Protein AF-A0A847Y5X3-F1 (afdb_monomer_lite)

Secondary structure (DSSP, 8-state):
-PPP-S---HHHHHHHHTT-----TTPPPP------------------TTTGGG------S----HHHHHTT-------------------SS-HHHHHHHTTS-TT-HHHHHHHHHHHHHHHTTEEEEEETTEEEEEE--

Radius of gyration: 28.84 Å; chains: 1; bounding box: 94×42×62 Å

Sequence (141 aa):
MGNKNYTPIDDLIKKHKQSFVSIPKEAEPIPVKKDFAEVKQGYEQETGEEVVPFLKKMTETIKLPPDLKKIGLQAEEPSLTEISDHPSIKLPLSDDKIVSGMHAPVTSSLRWLATFAFYLLSKAHLGLKIVGGHAVRIIKK

Foldseek 3Di:
DDDDPDDDCVVVVVVVVVVDPPQPPPDDDDPDPPPPPDDDPDDDDDPDPVCVVVDDPDQQWDDDDPVVVVVVDDTPPPPPPVPPPLPPPDQPDDQLLLVVLCVDDPPDPSVVSSVVSQVVCVVSQWDWDQDPNDTDIDRHD

Structure (mmCIF, N/CA/C/O backbone):
data_AF-A0A847Y5X3-F1
#
_entry.id   AF-A0A847Y5X3-F1
#
loop_
_atom_site.group_PDB
_atom_site.id
_atom_site.type_symbol
_atom_site.label_atom_id
_atom_site.label_alt_id
_atom_site.label_comp_id
_atom_site.label_asym_id
_atom_site.label_entity_id
_atom_site.label_seq_id
_atom_site.pdbx_PDB_ins_code
_atom_site.Cartn_x
_atom_site.Cartn_y
_atom_site.Cartn_z
_atom_site.occupancy
_atom_site.B_iso_or_equiv
_atom_site.auth_seq_id
_atom_site.auth_comp_id
_atom_site.auth_asym_id
_atom_site.auth_atom_id
_atom_site.pdbx_PDB_model_num
ATOM 1 N N . MET A 1 1 ? 57.124 25.112 -23.518 1.00 47.62 1 MET A N 1
ATOM 2 C CA . MET A 1 1 ? 55.819 25.332 -22.857 1.00 47.62 1 MET A CA 1
ATOM 3 C C . MET A 1 1 ? 54.787 24.488 -23.591 1.00 47.62 1 MET A C 1
ATOM 5 O O . MET A 1 1 ? 54.469 24.810 -24.726 1.00 47.62 1 MET A O 1
ATOM 9 N N . GLY A 1 2 ? 54.395 23.336 -23.038 1.00 56.22 2 GLY A N 1
ATOM 10 C CA . GLY A 1 2 ? 53.528 22.372 -23.728 1.00 56.22 2 GLY A CA 1
ATOM 11 C C . GLY A 1 2 ? 52.048 22.704 -23.544 1.00 56.22 2 GLY A C 1
ATOM 12 O O . GLY A 1 2 ? 51.559 22.687 -22.415 1.00 56.22 2 GLY A O 1
ATOM 13 N N . ASN A 1 3 ? 51.347 22.991 -24.642 1.00 64.75 3 ASN A N 1
ATOM 14 C CA . ASN A 1 3 ? 49.902 23.208 -24.643 1.00 64.75 3 ASN A CA 1
ATOM 15 C C . ASN A 1 3 ? 49.182 21.871 -24.437 1.00 64.75 3 ASN A C 1
ATOM 17 O O . ASN A 1 3 ? 49.372 20.923 -25.197 1.00 64.75 3 ASN A O 1
ATOM 21 N N . LYS A 1 4 ? 48.373 21.787 -23.382 1.00 74.69 4 LYS A N 1
ATOM 22 C CA . LYS A 1 4 ? 47.568 20.606 -23.070 1.00 74.69 4 LYS A CA 1
ATOM 23 C C . LYS A 1 4 ? 46.236 20.695 -23.821 1.00 74.69 4 LYS A C 1
ATOM 25 O O . LYS A 1 4 ? 45.467 21.619 -23.588 1.00 74.69 4 LYS A O 1
ATOM 30 N N . ASN A 1 5 ? 45.961 19.719 -24.690 1.00 76.50 5 ASN A N 1
ATOM 31 C CA . ASN A 1 5 ? 44.728 19.600 -25.488 1.00 76.50 5 ASN A CA 1
ATOM 32 C C . ASN A 1 5 ? 43.581 18.930 -24.710 1.00 76.50 5 ASN A C 1
ATOM 34 O O . ASN A 1 5 ? 42.892 18.058 -25.232 1.00 76.50 5 ASN A O 1
ATOM 38 N N . TYR A 1 6 ? 43.405 19.271 -23.437 1.00 81.00 6 TYR A N 1
ATOM 39 C CA . TYR A 1 6 ? 42.280 18.770 -22.657 1.00 81.00 6 TYR A CA 1
ATOM 40 C C . TYR A 1 6 ? 41.748 19.856 -21.734 1.00 81.00 6 TYR A C 1
ATOM 42 O O . TYR A 1 6 ? 42.501 20.677 -21.210 1.00 81.00 6 TYR A O 1
ATOM 50 N N . THR A 1 7 ? 40.435 19.847 -21.526 1.00 79.00 7 THR A N 1
ATOM 51 C CA . THR A 1 7 ? 39.778 20.687 -20.527 1.00 79.00 7 THR A CA 1
ATOM 52 C C . THR A 1 7 ? 40.034 20.099 -19.137 1.00 79.00 7 THR A C 1
ATOM 54 O O . THR A 1 7 ? 39.716 18.926 -18.930 1.00 79.00 7 THR A O 1
ATOM 57 N N . PRO A 1 8 ? 40.607 20.851 -18.182 1.00 79.50 8 PRO A N 1
ATOM 58 C CA . PRO A 1 8 ? 40.803 20.362 -16.820 1.00 79.50 8 PRO A CA 1
ATOM 59 C C . PRO A 1 8 ? 39.447 20.133 -16.129 1.00 79.50 8 PRO A C 1
ATOM 61 O O . PRO A 1 8 ? 38.584 21.005 -16.127 1.00 79.50 8 PRO A O 1
ATOM 64 N N . ILE A 1 9 ? 39.259 18.937 -15.560 1.00 78.56 9 ILE A N 1
ATOM 65 C CA . ILE A 1 9 ? 38.011 18.478 -14.906 1.00 78.56 9 ILE A CA 1
ATOM 66 C C . ILE A 1 9 ? 38.131 18.584 -13.367 1.00 78.56 9 ILE A C 1
ATOM 68 O O . ILE A 1 9 ? 37.226 18.208 -12.624 1.00 78.56 9 ILE A O 1
ATOM 72 N N . ASP A 1 10 ? 39.236 19.136 -12.860 1.00 79.44 10 ASP A N 1
ATOM 73 C CA . ASP A 1 10 ? 39.565 19.164 -11.429 1.00 79.44 10 ASP A CA 1
ATOM 74 C C . ASP A 1 10 ? 38.481 19.850 -10.577 1.00 79.44 10 ASP A C 1
ATOM 76 O O . ASP A 1 10 ? 38.124 19.361 -9.500 1.00 79.44 10 ASP A O 1
ATOM 80 N N . ASP A 1 11 ? 37.867 20.914 -11.100 1.00 75.81 11 ASP A N 1
ATOM 81 C CA . ASP A 1 11 ? 36.783 21.640 -10.428 1.00 75.81 11 ASP A CA 1
ATOM 82 C C . ASP A 1 11 ? 35.483 20.826 -10.345 1.00 75.81 11 ASP A C 1
ATOM 84 O O . ASP A 1 11 ? 34.749 20.900 -9.354 1.00 75.81 11 ASP A O 1
ATOM 88 N N . LEU A 1 12 ? 35.216 19.982 -11.348 1.00 72.69 12 LEU A N 1
ATOM 89 C CA . LEU A 1 12 ? 34.056 19.086 -11.364 1.00 72.69 12 LEU A CA 1
ATOM 90 C C . LEU A 1 12 ? 34.227 17.953 -10.344 1.00 72.69 12 LEU A C 1
ATOM 92 O O . LEU A 1 12 ? 33.281 17.605 -9.634 1.00 72.69 12 LEU A O 1
ATOM 96 N N . ILE A 1 13 ? 35.449 17.433 -10.200 1.00 74.12 13 ILE A N 1
ATOM 97 C CA . ILE A 1 13 ? 35.786 16.408 -9.202 1.00 74.12 13 ILE A CA 1
ATOM 98 C C . ILE A 1 13 ? 35.677 16.985 -7.785 1.00 74.12 13 ILE A C 1
ATOM 100 O O . ILE A 1 13 ? 35.127 16.340 -6.889 1.00 74.12 13 ILE A O 1
ATOM 104 N N . LYS A 1 14 ? 36.156 18.216 -7.568 1.00 74.19 14 LYS A N 1
ATOM 105 C CA . LYS A 1 14 ? 36.084 18.895 -6.265 1.00 74.19 14 LYS A CA 1
ATOM 106 C C . LYS A 1 14 ? 34.638 19.150 -5.827 1.00 74.19 14 LYS A C 1
ATOM 108 O O . LYS A 1 14 ? 34.315 18.937 -4.660 1.00 74.19 14 LYS A O 1
ATOM 113 N N . LYS A 1 15 ? 33.757 19.514 -6.767 1.00 69.62 15 LYS A N 1
ATOM 114 C CA . LYS A 1 15 ? 32.318 19.699 -6.522 1.00 69.62 15 LYS A CA 1
ATOM 115 C C . LYS A 1 15 ? 31.607 18.385 -6.178 1.00 69.62 15 LYS A C 1
ATOM 117 O O . LYS A 1 15 ? 30.740 18.368 -5.310 1.00 69.62 15 LYS A O 1
ATOM 122 N N . HIS A 1 16 ? 31.994 17.272 -6.803 1.00 63.38 16 HIS A N 1
ATOM 123 C CA . HIS A 1 16 ? 31.371 15.968 -6.548 1.00 63.38 16 HIS A CA 1
ATOM 124 C C . HIS A 1 16 ? 31.803 15.342 -5.208 1.00 63.38 16 HIS A C 1
ATOM 126 O O . HIS A 1 16 ? 30.990 14.719 -4.520 1.00 63.38 16 HIS A O 1
ATOM 132 N N . LYS A 1 17 ? 33.049 15.581 -4.769 1.00 60.62 17 LYS A N 1
ATOM 133 C CA . LYS A 1 17 ? 33.562 15.124 -3.462 1.00 60.62 17 LYS A CA 1
ATOM 134 C C . LYS A 1 17 ? 32.823 15.722 -2.258 1.00 60.62 17 LYS A C 1
ATOM 136 O O . LYS A 1 17 ? 32.810 15.097 -1.207 1.00 60.62 17 LYS A O 1
ATOM 141 N N . GLN A 1 18 ? 32.177 16.882 -2.400 1.00 59.47 18 GLN A N 1
ATOM 142 C CA . GLN A 1 18 ? 31.366 17.475 -1.326 1.00 59.47 18 GLN A CA 1
ATOM 143 C C . GLN A 1 18 ? 30.018 16.759 -1.115 1.00 59.47 18 GLN A C 1
ATOM 145 O O . GLN A 1 18 ? 29.430 16.887 -0.048 1.00 59.47 18 GLN A O 1
ATOM 150 N N . SER A 1 19 ? 29.535 15.995 -2.104 1.00 56.81 19 SER A N 1
ATOM 151 C CA . SER A 1 19 ? 28.239 15.293 -2.037 1.00 56.81 19 SER A CA 1
ATOM 152 C C . SER A 1 19 ? 28.317 13.838 -1.559 1.00 56.81 19 SER A C 1
ATOM 154 O O . SER A 1 19 ? 27.297 13.262 -1.190 1.00 56.81 19 SER A O 1
ATOM 156 N N . PHE A 1 20 ? 29.516 13.251 -1.507 1.00 52.59 20 PHE A N 1
ATOM 157 C CA . PHE A 1 20 ? 29.742 11.932 -0.918 1.00 52.59 20 PHE A CA 1
ATOM 158 C C . PHE A 1 20 ? 30.248 12.092 0.513 1.00 52.59 20 PHE A C 1
ATOM 160 O O . PHE A 1 20 ? 31.448 12.065 0.778 1.00 52.59 20 PHE A O 1
ATOM 167 N N . VAL A 1 21 ? 29.320 12.249 1.455 1.00 59.41 21 VAL A N 1
ATOM 168 C CA . VAL A 1 21 ? 29.618 12.057 2.876 1.00 59.41 21 VAL A CA 1
ATOM 169 C C . VAL A 1 21 ? 29.788 10.552 3.092 1.00 59.41 21 VAL A C 1
ATOM 171 O O . VAL A 1 21 ? 28.826 9.831 3.341 1.00 59.41 21 VAL A O 1
ATOM 174 N N . SER A 1 22 ? 31.009 10.042 2.925 1.00 61.84 22 SER A N 1
ATOM 175 C CA . SER A 1 22 ? 31.347 8.688 3.358 1.00 61.84 22 SER A CA 1
ATOM 176 C C . SER A 1 22 ? 31.375 8.684 4.883 1.00 61.84 22 SER A C 1
ATOM 178 O O . SER A 1 22 ? 32.324 9.176 5.493 1.00 61.84 22 SER A O 1
ATOM 180 N N . ILE A 1 23 ? 30.314 8.171 5.498 1.00 62.81 23 ILE A N 1
ATOM 181 C CA . ILE A 1 23 ? 30.260 7.951 6.942 1.00 62.81 23 ILE A CA 1
ATOM 182 C C . ILE A 1 23 ? 31.307 6.867 7.268 1.00 62.81 23 ILE A C 1
ATOM 184 O O . ILE A 1 23 ? 31.241 5.783 6.678 1.00 62.81 23 ILE A O 1
ATOM 188 N N . PRO A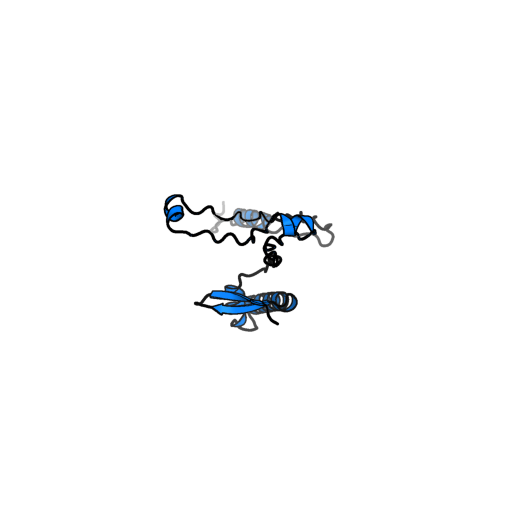 1 24 ? 32.306 7.128 8.133 1.00 74.19 24 PRO A N 1
ATOM 189 C CA . PRO A 1 24 ? 33.260 6.101 8.529 1.00 74.19 24 PRO A CA 1
ATOM 190 C C . PRO A 1 24 ? 32.529 4.974 9.264 1.00 74.19 24 PRO A C 1
ATOM 192 O O . PRO A 1 24 ? 31.520 5.197 9.928 1.00 74.19 24 PRO A O 1
ATOM 195 N N . LYS A 1 25 ? 33.050 3.749 9.147 1.00 65.81 25 LYS A N 1
ATOM 196 C CA . LYS A 1 25 ? 32.409 2.520 9.649 1.00 65.81 25 LYS A CA 1
ATOM 197 C C . LYS A 1 25 ? 32.129 2.535 11.163 1.00 65.81 25 LYS A C 1
ATOM 199 O O . LYS A 1 25 ? 31.317 1.745 11.627 1.00 65.81 25 LYS A O 1
ATOM 204 N N . GLU A 1 26 ? 32.779 3.441 11.892 1.00 75.38 26 GLU A N 1
ATOM 205 C CA . GLU A 1 26 ? 32.674 3.621 13.345 1.00 75.38 26 GLU A CA 1
ATOM 206 C C . GLU A 1 26 ? 32.083 4.984 13.749 1.00 75.38 26 GLU A C 1
ATOM 208 O O . GLU A 1 26 ? 32.275 5.438 14.872 1.00 75.38 26 GLU A O 1
ATOM 213 N N . ALA A 1 27 ? 31.379 5.676 12.847 1.00 74.94 27 ALA A N 1
ATOM 214 C CA . ALA A 1 27 ? 30.682 6.903 13.221 1.00 74.94 27 ALA A CA 1
ATOM 215 C C . ALA A 1 27 ? 29.52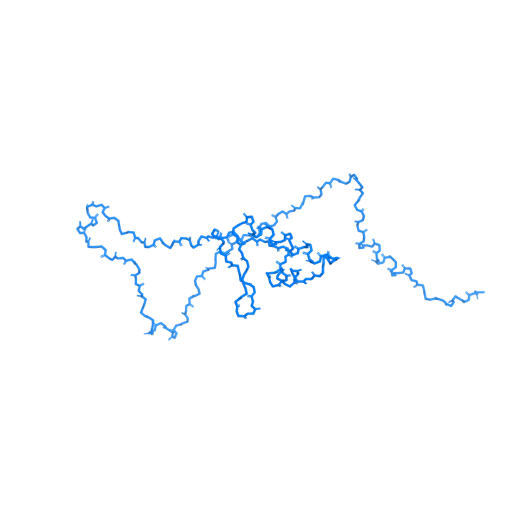5 6.603 14.183 1.00 74.94 27 ALA A C 1
ATOM 217 O O . ALA A 1 27 ? 28.681 5.745 13.908 1.00 74.94 27 ALA A O 1
ATOM 218 N N . GLU A 1 28 ? 29.453 7.362 15.275 1.00 75.62 28 GLU A N 1
ATOM 219 C CA . GLU A 1 28 ? 28.295 7.349 16.164 1.00 75.62 28 GLU A CA 1
ATOM 220 C C . GLU A 1 28 ? 27.018 7.733 15.391 1.00 75.62 28 GLU A C 1
ATOM 222 O O . GLU A 1 28 ? 27.055 8.594 14.501 1.00 75.62 28 GLU A O 1
ATOM 227 N N . PRO A 1 29 ? 25.872 7.093 15.690 1.00 70.00 29 PRO A N 1
ATOM 228 C CA . PRO A 1 29 ? 24.630 7.359 14.985 1.00 70.00 29 PRO A CA 1
ATOM 229 C C . PRO A 1 29 ? 24.195 8.810 15.208 1.00 70.00 29 PRO A C 1
ATOM 231 O O . PRO A 1 29 ? 23.927 9.234 16.331 1.00 70.00 29 PRO A O 1
ATOM 234 N N . ILE A 1 30 ? 24.083 9.565 14.113 1.00 74.00 30 ILE A N 1
ATOM 235 C CA . ILE A 1 30 ? 23.569 10.935 14.136 1.00 74.00 30 ILE A CA 1
ATOM 236 C C . ILE A 1 30 ? 22.115 10.876 14.631 1.00 74.00 30 ILE A C 1
ATOM 238 O O . ILE A 1 30 ? 21.299 10.178 14.017 1.00 74.00 30 ILE A O 1
ATOM 242 N N . PRO A 1 31 ? 21.753 11.587 15.714 1.00 63.62 31 PRO A N 1
ATOM 243 C CA . PRO A 1 31 ? 20.384 11.610 16.197 1.00 63.62 31 PRO A CA 1
ATOM 244 C C . PRO A 1 31 ? 19.507 12.300 15.153 1.00 63.62 31 PRO A C 1
ATOM 246 O O . PRO A 1 31 ? 19.523 13.522 14.995 1.00 63.62 31 PRO A O 1
ATOM 249 N N . VAL A 1 32 ? 18.735 11.501 14.419 1.00 64.88 32 VAL A N 1
ATOM 250 C CA . VAL A 1 32 ? 17.666 12.003 13.560 1.00 64.88 32 VAL A CA 1
ATOM 251 C C . VAL A 1 32 ? 16.650 12.668 14.480 1.00 64.88 32 VAL A C 1
ATOM 253 O O . VAL A 1 32 ? 15.957 11.990 15.243 1.00 64.88 32 VAL A O 1
ATOM 256 N N . LYS A 1 33 ? 16.578 14.001 14.436 1.00 62.53 33 LYS A N 1
ATOM 257 C CA . LYS A 1 33 ? 15.485 14.744 15.061 1.00 62.53 33 LYS A CA 1
ATOM 258 C C . LYS A 1 33 ? 14.195 14.233 14.429 1.00 62.53 33 LYS A C 1
ATOM 260 O O . LYS A 1 33 ? 13.978 14.377 13.228 1.00 62.53 33 LYS A O 1
ATOM 265 N N . LYS A 1 34 ? 13.384 13.534 15.223 1.00 55.94 34 LYS A N 1
ATOM 266 C CA . LYS A 1 34 ? 12.044 13.134 14.813 1.00 55.94 34 LYS A CA 1
ATOM 267 C C . LYS A 1 34 ? 11.196 14.394 14.827 1.00 55.94 34 LYS A C 1
ATOM 269 O O . LYS A 1 34 ? 10.601 14.722 15.849 1.00 55.94 34 LYS A O 1
ATOM 274 N N . ASP A 1 35 ? 11.147 15.077 13.694 1.00 50.16 35 ASP A N 1
ATOM 275 C CA . ASP A 1 35 ? 10.113 16.063 13.423 1.00 50.16 35 ASP A CA 1
ATOM 276 C C . ASP A 1 35 ? 8.798 15.283 13.264 1.00 50.16 35 ASP A C 1
ATOM 278 O O . ASP A 1 35 ? 8.362 14.907 12.170 1.00 50.16 35 ASP A O 1
ATOM 282 N N . PHE A 1 36 ? 8.195 14.925 14.398 1.00 51.41 36 PHE A N 1
ATOM 283 C CA . PHE A 1 36 ? 6.803 14.524 14.444 1.00 51.41 36 PHE A CA 1
ATOM 284 C C . PHE A 1 36 ? 6.009 15.754 14.027 1.00 51.41 36 PHE A C 1
ATOM 286 O O . PHE A 1 36 ? 5.799 16.666 14.815 1.00 51.41 36 PHE A O 1
ATOM 293 N N . ALA A 1 37 ? 5.642 15.810 12.748 1.00 46.69 37 ALA A N 1
ATOM 294 C CA . ALA A 1 37 ? 4.668 16.770 12.266 1.00 46.69 37 ALA A CA 1
ATOM 295 C C . ALA A 1 37 ? 3.414 16.650 13.145 1.00 46.69 37 ALA A C 1
ATOM 297 O O . ALA A 1 37 ? 2.723 15.630 13.091 1.00 46.69 37 ALA A O 1
ATOM 298 N N . GLU A 1 38 ? 3.177 17.662 13.977 1.00 51.31 38 GLU A N 1
ATOM 299 C CA . GLU A 1 38 ? 1.929 17.840 14.706 1.00 51.31 38 GLU A CA 1
ATOM 300 C C . GLU A 1 38 ? 0.794 17.879 13.683 1.00 51.31 38 GLU A C 1
ATOM 302 O O . GLU A 1 38 ? 0.767 18.713 12.771 1.00 51.31 38 GLU A O 1
ATOM 307 N N . VAL A 1 39 ? -0.118 16.917 13.801 1.00 51.00 39 VAL A N 1
ATOM 308 C CA . VAL A 1 39 ? -1.337 16.857 13.002 1.00 51.00 39 VAL A CA 1
ATOM 309 C C . VAL A 1 39 ? -2.218 18.009 13.467 1.00 51.00 39 VAL A C 1
ATOM 311 O O . VAL A 1 39 ? -2.787 17.965 14.553 1.00 51.00 39 VAL A O 1
ATOM 314 N N . LYS A 1 40 ? -2.300 19.071 12.665 1.00 52.78 40 LYS A N 1
ATOM 315 C CA . LYS A 1 40 ? -3.281 20.133 12.885 1.00 52.78 40 LYS A CA 1
ATOM 316 C C . LYS A 1 40 ? -4.639 19.622 12.421 1.00 52.78 40 LYS A C 1
ATOM 318 O O . LYS A 1 40 ? -4.808 19.327 11.239 1.00 52.78 40 LYS A O 1
ATOM 323 N N . GLN A 1 41 ? -5.572 19.508 13.361 1.00 45.97 41 GLN A N 1
ATOM 324 C CA . GLN A 1 41 ? -6.987 19.253 13.106 1.00 45.97 41 GLN A CA 1
ATOM 325 C C . GLN A 1 41 ? -7.498 20.281 12.089 1.00 45.97 41 GLN A C 1
ATOM 327 O O . GLN A 1 41 ? -7.424 21.488 12.328 1.00 45.97 41 GLN A O 1
ATOM 332 N N . GLY A 1 42 ? -7.953 19.805 10.930 1.00 43.19 42 GLY A N 1
ATOM 333 C CA . GLY A 1 42 ? -8.635 20.647 9.958 1.00 43.19 42 GLY A CA 1
ATOM 334 C C . GLY A 1 42 ? -9.973 21.071 10.546 1.00 43.19 42 GLY A C 1
ATOM 335 O O . GLY A 1 42 ? -10.848 20.238 10.749 1.00 43.19 42 GLY A O 1
ATOM 336 N N . TYR A 1 43 ? -10.103 22.352 10.861 1.00 50.31 43 TYR A N 1
ATOM 337 C CA . TYR A 1 43 ? -11.373 22.984 11.207 1.00 50.31 43 TYR A CA 1
ATOM 338 C C . TYR A 1 43 ? -12.339 22.820 10.026 1.00 50.31 43 TYR A C 1
ATOM 340 O O . TYR A 1 43 ? -11.926 22.969 8.871 1.00 50.31 43 TYR A O 1
ATOM 348 N N . GLU A 1 44 ? -13.606 22.502 10.311 1.00 56.09 44 GLU A N 1
ATOM 349 C CA . GLU A 1 44 ? -14.669 22.512 9.305 1.00 56.09 44 GLU A CA 1
ATOM 350 C C . GLU A 1 44 ? -14.630 23.843 8.553 1.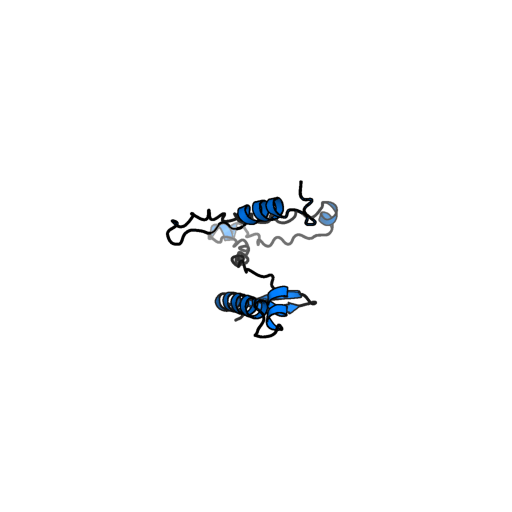00 56.09 44 GLU A C 1
ATOM 352 O O . GLU A 1 44 ? -14.646 24.921 9.148 1.00 56.09 44 GLU A O 1
ATOM 357 N N . GLN A 1 45 ? -14.522 23.762 7.229 1.00 55.47 45 GLN A N 1
ATOM 358 C CA . GLN A 1 45 ? -14.518 24.936 6.377 1.00 55.47 45 GLN A CA 1
ATOM 359 C C . GLN A 1 45 ? -15.884 25.616 6.497 1.00 55.47 45 GLN A C 1
ATOM 361 O O . GLN A 1 45 ? -16.889 25.081 6.028 1.00 55.47 45 GLN A O 1
ATOM 366 N N . GLU A 1 46 ? -15.916 26.788 7.133 1.00 60.62 46 GLU A N 1
ATOM 367 C CA . GLU A 1 46 ? -17.116 27.613 7.216 1.00 60.62 46 GLU A CA 1
ATOM 368 C C . GLU A 1 46 ? -17.605 27.899 5.790 1.00 60.62 46 GLU A C 1
ATOM 370 O O . GLU A 1 46 ? -16.922 28.521 4.972 1.00 60.62 46 GLU A O 1
ATOM 375 N N . THR A 1 47 ? -18.772 27.353 5.448 1.00 59.06 47 THR A N 1
ATOM 376 C CA . THR A 1 47 ? -19.407 27.579 4.149 1.00 59.06 47 THR A CA 1
ATOM 377 C C . THR A 1 47 ? -19.710 29.064 3.986 1.00 59.06 47 THR A C 1
ATOM 379 O O . THR A 1 47 ? -20.246 29.675 4.911 1.00 59.06 47 THR A 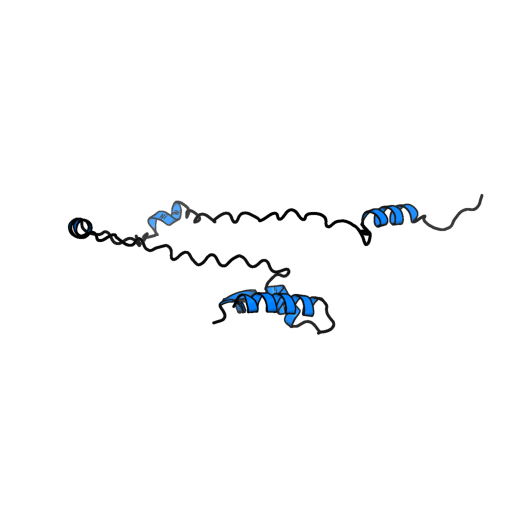O 1
ATO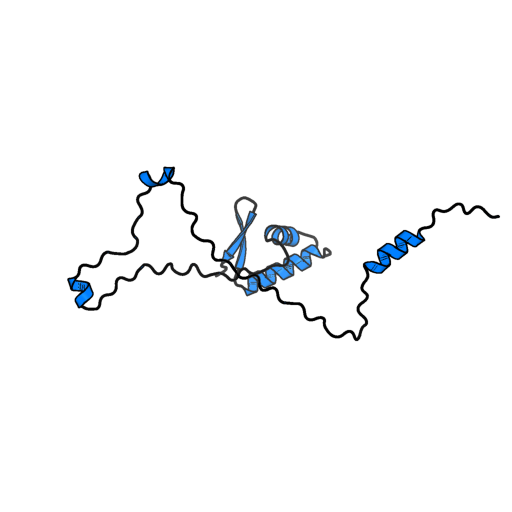M 382 N N . GLY A 1 48 ? -19.411 29.623 2.809 1.00 58.44 48 GLY A N 1
ATOM 383 C CA . GLY A 1 48 ? -19.618 31.042 2.513 1.00 58.44 48 GLY A CA 1
ATOM 384 C C . GLY A 1 48 ? -21.050 31.524 2.778 1.00 58.44 48 GLY A C 1
ATOM 385 O O . GLY A 1 48 ? -22.015 30.771 2.622 1.00 58.44 48 GLY A O 1
ATOM 386 N N . GLU A 1 49 ? -21.171 32.800 3.158 1.00 62.88 49 GLU A N 1
ATOM 387 C CA . GLU A 1 49 ? -22.410 33.458 3.612 1.00 62.88 49 GLU A CA 1
ATOM 388 C C . GLU A 1 49 ? -23.586 33.327 2.623 1.00 62.88 49 GLU A C 1
ATOM 390 O O . GLU A 1 49 ? -24.749 33.337 3.024 1.00 62.88 49 GLU A O 1
ATOM 395 N N . GLU A 1 50 ? -23.298 33.113 1.338 1.00 62.44 50 GLU A N 1
ATOM 396 C CA . GLU A 1 50 ? -24.294 32.966 0.270 1.00 62.44 50 GLU A CA 1
ATOM 397 C C . GLU A 1 50 ? -25.091 31.650 0.328 1.00 62.44 50 GLU A C 1
ATOM 399 O O . GLU A 1 50 ? -26.222 31.591 -0.155 1.00 62.44 50 GLU A O 1
ATOM 404 N N . VAL A 1 51 ? -24.536 30.588 0.926 1.00 60.50 51 VAL A N 1
ATOM 405 C CA . VAL A 1 51 ? -25.162 29.246 0.953 1.00 60.50 51 VAL A CA 1
ATOM 406 C C . VAL A 1 51 ? -26.021 29.039 2.210 1.00 60.50 51 VAL A C 1
ATOM 408 O O . VAL A 1 51 ? -26.842 28.123 2.281 1.00 60.50 51 VAL A O 1
ATOM 411 N N . VAL A 1 52 ? -25.892 29.932 3.194 1.00 62.53 52 VAL A N 1
ATOM 412 C CA . VAL A 1 52 ? -26.590 29.889 4.487 1.00 62.53 52 VAL A CA 1
ATOM 413 C C . VAL A 1 52 ? -28.125 29.840 4.373 1.00 62.53 52 VAL A C 1
ATOM 415 O O . VAL A 1 52 ? -28.721 29.046 5.104 1.00 62.53 52 VAL A O 1
ATOM 418 N N . PRO A 1 53 ? -28.808 30.594 3.483 1.00 73.69 53 PRO A N 1
ATOM 419 C CA . PRO A 1 53 ? -30.272 30.561 3.427 1.00 73.69 53 PRO A CA 1
ATOM 420 C C . PRO A 1 53 ? -30.846 29.285 2.789 1.00 73.69 53 PRO A C 1
ATOM 422 O O . PRO A 1 53 ? -32.035 29.013 2.952 1.00 73.69 53 PRO A O 1
ATOM 425 N N . PHE A 1 54 ? -30.033 28.487 2.089 1.00 67.19 54 PHE A N 1
ATOM 426 C CA . PHE A 1 54 ? -30.485 27.273 1.395 1.00 67.19 54 PHE A CA 1
ATOM 427 C C . PHE A 1 54 ? -30.186 25.980 2.164 1.00 67.19 54 PHE A C 1
ATOM 429 O O . PHE A 1 54 ? -30.637 24.905 1.767 1.00 67.19 54 PHE A O 1
ATOM 436 N N . LEU A 1 55 ? -29.454 26.067 3.277 1.00 62.75 55 LEU A N 1
ATOM 437 C CA . LEU A 1 55 ? -29.082 24.921 4.098 1.00 62.75 55 LEU A CA 1
ATOM 438 C C . LEU A 1 55 ? -29.946 24.852 5.357 1.00 62.75 55 LEU A C 1
ATOM 440 O O . LEU A 1 55 ? -29.887 25.706 6.240 1.00 62.75 55 LEU A O 1
ATOM 444 N N . LYS A 1 56 ? -30.720 23.774 5.488 1.00 67.50 56 LYS A N 1
ATOM 445 C CA . LYS A 1 56 ? -31.408 23.443 6.737 1.00 67.50 56 LYS A CA 1
ATOM 446 C C . LYS A 1 56 ? -30.441 22.658 7.622 1.00 67.50 56 LYS A C 1
ATOM 448 O O . LYS A 1 56 ? -30.329 21.445 7.473 1.00 67.50 56 LYS A O 1
ATOM 453 N N . LYS A 1 57 ? -29.731 23.341 8.529 1.00 61.44 57 LYS A N 1
ATOM 454 C CA . LYS A 1 57 ? -28.877 22.679 9.530 1.00 61.44 57 LYS A CA 1
ATOM 455 C C . LYS A 1 57 ? -29.745 21.737 10.371 1.00 61.44 57 LYS A C 1
ATOM 457 O O . LYS A 1 57 ? -30.595 22.195 11.137 1.00 61.44 57 LYS A O 1
ATOM 462 N N . MET A 1 58 ? -29.581 20.428 10.191 1.00 59.50 58 MET A N 1
ATOM 463 C CA . MET A 1 58 ? -30.195 19.445 11.077 1.00 59.50 58 MET A CA 1
ATOM 464 C C . MET A 1 58 ? -29.418 19.485 12.389 1.00 59.50 58 MET A C 1
ATOM 466 O O . MET A 1 58 ? -28.236 19.171 12.420 1.00 59.50 58 MET A O 1
ATOM 470 N N . THR A 1 59 ? -30.055 19.944 13.464 1.00 60.00 59 THR A N 1
ATOM 471 C CA . THR A 1 59 ? -29.461 19.863 14.799 1.00 60.00 59 THR A CA 1
ATOM 472 C C . THR A 1 59 ? -29.467 18.399 15.205 1.00 60.00 59 THR A C 1
ATOM 474 O O . THR A 1 59 ? -30.530 17.855 15.505 1.00 60.00 59 THR A O 1
ATOM 477 N N . GLU A 1 60 ? -28.306 17.759 15.173 1.00 59.12 60 GLU A N 1
ATOM 478 C CA . GLU A 1 60 ? -28.178 16.340 15.504 1.00 59.12 60 GLU A CA 1
ATOM 479 C C . GLU A 1 60 ? -28.397 16.067 17.012 1.00 59.12 60 GLU A C 1
ATOM 481 O O . GLU A 1 60 ? -28.614 14.931 17.422 1.00 59.12 60 GLU A O 1
ATOM 486 N N . THR A 1 61 ? -28.442 17.115 17.846 1.00 62.16 61 THR A N 1
ATOM 487 C CA . THR A 1 61 ? -28.785 17.033 19.273 1.00 62.16 61 THR A CA 1
ATOM 488 C C . THR A 1 61 ? -30.301 17.068 19.499 1.00 62.16 61 THR A C 1
ATOM 490 O O . THR A 1 61 ? -30.977 18.070 19.235 1.00 62.16 61 THR A O 1
ATOM 493 N N . ILE A 1 62 ? -30.851 15.994 20.068 1.00 68.50 62 ILE A N 1
ATOM 494 C CA . ILE A 1 62 ? -32.262 15.922 20.470 1.00 68.50 62 ILE A CA 1
ATOM 495 C C . ILE A 1 62 ? -32.495 16.863 21.664 1.00 68.50 62 ILE A C 1
ATOM 497 O O . ILE A 1 62 ? -31.894 16.713 22.730 1.00 68.50 62 ILE A O 1
ATOM 501 N N . LYS A 1 63 ? -33.402 17.839 21.520 1.00 70.81 63 LYS A N 1
ATOM 502 C CA . LYS A 1 63 ? -33.800 18.723 22.628 1.00 70.81 63 LYS A CA 1
ATOM 503 C C . LYS A 1 63 ? -34.619 17.937 23.655 1.00 70.81 63 LYS A C 1
ATOM 505 O O . LYS A 1 63 ? -35.820 17.747 23.478 1.00 70.81 63 LYS A O 1
ATOM 510 N N . LEU A 1 64 ? -33.976 17.502 24.739 1.00 75.00 64 LEU A N 1
ATOM 511 C CA . LEU A 1 64 ? -34.669 16.839 25.845 1.00 75.00 64 LEU A CA 1
ATOM 512 C C . LEU A 1 64 ? -35.561 17.826 26.625 1.00 75.00 64 LEU A C 1
ATOM 514 O O . LEU A 1 64 ? -35.073 18.891 27.030 1.00 75.00 64 LEU A O 1
ATOM 518 N N . PRO A 1 65 ? -36.831 17.474 26.900 1.00 81.00 65 PRO A N 1
ATOM 519 C CA . PRO A 1 65 ? -37.703 18.239 27.785 1.00 81.00 65 PRO A CA 1
ATOM 520 C C . PRO A 1 65 ? -37.160 18.275 29.229 1.00 81.00 65 PRO A C 1
ATOM 522 O O . PRO A 1 65 ? -36.449 17.360 29.659 1.00 81.00 65 PRO A O 1
ATOM 525 N N . PRO A 1 66 ? -37.489 19.326 30.005 1.00 76.94 66 PRO A N 1
ATOM 526 C CA . PRO A 1 66 ? -36.884 19.592 31.314 1.00 76.94 66 PRO A CA 1
ATOM 527 C C . PRO A 1 66 ? -37.174 18.507 32.354 1.00 76.94 66 PRO A C 1
ATOM 529 O O . PRO A 1 66 ? -36.370 18.305 33.262 1.00 76.94 66 PRO A O 1
ATOM 532 N N . ASP A 1 67 ? -38.284 17.786 32.213 1.00 77.69 67 ASP A N 1
ATOM 533 C CA . ASP A 1 67 ? -38.664 16.733 33.155 1.00 77.69 67 ASP A CA 1
ATOM 534 C C . ASP A 1 67 ? -37.814 15.470 32.990 1.00 77.69 67 ASP A C 1
ATOM 536 O O . ASP A 1 67 ? -37.473 14.832 33.982 1.00 77.69 67 ASP A O 1
ATOM 540 N N . LEU A 1 68 ? -37.359 15.169 31.769 1.00 74.12 68 LEU A N 1
ATOM 541 C CA . LEU A 1 68 ? -36.444 14.053 31.521 1.00 74.12 68 LEU A CA 1
ATOM 542 C C . LEU A 1 68 ? -35.029 14.356 32.036 1.00 74.12 68 LEU A C 1
ATOM 544 O O . LEU A 1 68 ? -34.377 13.477 32.593 1.00 74.12 68 LEU A O 1
ATOM 548 N N . LYS A 1 69 ? -34.584 15.619 31.966 1.00 76.06 69 LYS A N 1
ATOM 549 C CA . LYS A 1 69 ? -33.289 16.042 32.532 1.00 76.06 69 LYS A CA 1
ATOM 550 C C . LYS A 1 69 ? -33.226 15.874 34.052 1.00 76.06 69 LYS A C 1
ATOM 552 O O . LYS A 1 69 ? -32.193 15.484 34.584 1.00 76.06 69 LYS A O 1
ATOM 557 N N . LYS A 1 70 ? -34.335 16.129 34.756 1.00 77.88 70 LYS A N 1
ATOM 558 C CA . LYS A 1 70 ? -34.427 15.964 36.220 1.00 77.88 70 LYS A CA 1
ATOM 559 C C . LYS A 1 70 ? -34.325 14.503 36.668 1.00 77.88 70 LYS A C 1
ATOM 561 O O . LYS A 1 70 ? -33.923 14.251 37.796 1.00 77.88 70 LYS A O 1
ATOM 566 N N . ILE A 1 71 ? -34.660 13.560 35.786 1.00 79.88 71 ILE A N 1
ATOM 567 C CA . ILE A 1 71 ? -34.547 12.109 36.014 1.00 79.88 71 ILE A CA 1
ATOM 568 C C . ILE A 1 71 ? -33.096 11.622 35.788 1.00 79.88 71 ILE A C 1
ATOM 570 O O . ILE A 1 71 ? -32.781 10.459 36.019 1.00 79.88 71 ILE A O 1
ATOM 574 N N . GLY A 1 72 ? -32.183 12.518 35.392 1.00 73.94 72 GLY A N 1
ATOM 575 C CA . GLY A 1 72 ? -30.773 12.204 35.152 1.00 73.94 72 GLY A CA 1
ATOM 576 C C . GLY A 1 72 ? -30.468 11.782 33.714 1.00 73.94 72 GLY A C 1
ATOM 577 O O . GLY A 1 72 ? -29.352 11.353 33.439 1.00 73.94 72 GLY A O 1
ATOM 578 N N . LEU A 1 73 ? -31.425 11.919 32.787 1.00 74.06 73 LEU A N 1
ATOM 579 C CA . LEU A 1 73 ? -31.181 11.677 31.366 1.00 74.06 73 LEU A CA 1
ATOM 580 C C . LEU A 1 73 ? -30.341 12.820 30.793 1.00 74.06 73 LEU A C 1
ATOM 582 O O . LEU A 1 73 ? -30.777 13.974 30.734 1.00 74.06 73 LEU A O 1
ATOM 586 N N . GLN A 1 74 ? -29.135 12.483 30.358 1.00 72.88 74 GLN A N 1
ATOM 587 C CA . GLN A 1 74 ? -28.303 13.355 29.545 1.00 72.88 74 GLN A CA 1
ATOM 588 C C . GLN A 1 74 ? -28.684 13.132 28.080 1.00 72.88 74 GLN A C 1
ATOM 590 O O . GLN A 1 74 ? -28.922 11.998 27.665 1.00 72.88 74 GLN A O 1
ATOM 595 N N . ALA A 1 75 ? -28.796 14.210 27.300 1.00 65.19 75 ALA A N 1
ATOM 596 C CA . ALA A 1 75 ? -28.835 14.050 25.853 1.00 65.19 75 ALA A CA 1
ATOM 597 C C . ALA A 1 75 ? -27.438 13.586 25.485 1.00 65.19 75 ALA A C 1
ATOM 599 O O . ALA A 1 75 ? -26.483 14.319 25.737 1.00 65.19 75 ALA A O 1
ATOM 600 N N . GLU A 1 76 ? -27.323 12.387 24.929 1.00 57.91 76 GLU A N 1
ATOM 601 C CA . GLU A 1 76 ? -26.159 12.089 24.120 1.00 57.91 76 GLU A CA 1
ATOM 602 C C . GLU A 1 76 ? -26.197 13.124 22.995 1.00 57.91 76 GLU A C 1
ATOM 604 O O . GLU A 1 76 ? -27.062 13.099 22.114 1.00 57.91 76 GLU A O 1
ATOM 609 N N . GLU A 1 77 ? -25.310 14.119 23.077 1.00 57.69 77 GLU A N 1
ATOM 610 C CA . GLU A 1 77 ? -24.824 14.720 21.847 1.00 57.69 77 GLU A CA 1
ATOM 611 C C . GLU A 1 77 ? -24.401 13.537 20.980 1.00 57.69 77 GLU A C 1
ATOM 613 O O . GLU A 1 77 ? -23.829 12.588 21.532 1.00 57.69 77 GLU A O 1
ATOM 618 N N . PRO A 1 78 ? -24.725 13.518 19.677 1.00 53.72 78 PRO A N 1
ATOM 619 C CA . PRO A 1 78 ? -24.067 12.567 18.811 1.00 53.72 78 PRO A CA 1
ATOM 620 C C . PRO A 1 78 ? -22.601 12.843 19.059 1.00 53.72 78 PRO A C 1
ATOM 622 O O . PRO A 1 78 ? -22.098 13.918 18.724 1.00 53.72 78 PRO A O 1
ATOM 625 N N . SER A 1 79 ? -21.939 11.920 19.760 1.00 47.75 79 SER A N 1
ATOM 626 C CA . SER A 1 79 ? -20.507 11.876 19.719 1.00 47.75 79 SER A CA 1
ATOM 627 C C . SER A 1 79 ? -20.276 11.861 18.227 1.00 47.75 79 SER A C 1
ATOM 629 O O . SER A 1 79 ? -20.751 10.956 17.528 1.00 47.75 79 SER A O 1
ATOM 631 N N . LEU A 1 80 ? -19.692 12.953 17.718 1.00 51.91 80 LEU A N 1
ATOM 632 C CA . LEU A 1 80 ? -18.883 12.899 16.521 1.00 51.91 80 LEU A CA 1
ATOM 633 C C . LEU A 1 80 ? -18.138 11.607 16.731 1.00 51.91 80 LEU A C 1
ATOM 635 O O . LEU A 1 80 ? -17.324 11.525 17.650 1.00 51.91 80 LEU A O 1
ATOM 639 N N . THR A 1 81 ? -18.620 10.555 16.074 1.00 48.12 81 THR A N 1
ATOM 640 C CA . THR A 1 81 ? -18.106 9.216 16.247 1.00 48.12 81 THR A CA 1
ATOM 641 C C . THR A 1 81 ? -16.739 9.432 15.695 1.00 48.12 81 THR A C 1
ATOM 643 O O . THR A 1 81 ? -16.661 9.574 14.478 1.00 48.12 81 THR A O 1
ATOM 646 N N . GLU A 1 82 ? -15.776 9.699 16.590 1.00 50.59 82 GLU A N 1
ATOM 647 C CA . GLU A 1 82 ? -14.494 10.309 16.275 1.00 50.59 82 GLU A CA 1
ATOM 648 C C . GLU A 1 82 ? -14.031 9.514 15.086 1.00 50.59 82 GLU A C 1
ATOM 650 O O . GLU A 1 82 ? -13.827 8.305 15.232 1.00 50.59 82 GLU A O 1
ATOM 655 N N . ILE A 1 83 ? -14.134 10.118 13.893 1.00 54.59 83 ILE A N 1
ATOM 656 C CA . ILE A 1 83 ? -14.033 9.372 12.644 1.00 54.59 83 ILE A CA 1
ATOM 657 C C . ILE A 1 83 ? -12.627 8.869 12.735 1.00 54.59 83 ILE A C 1
ATOM 659 O O . ILE A 1 83 ? -11.726 9.699 12.665 1.00 54.59 83 ILE A O 1
ATOM 663 N N . SER A 1 84 ? -12.495 7.578 13.065 1.00 44.97 84 SER A N 1
ATOM 664 C CA . SER A 1 84 ? -11.336 7.094 13.802 1.00 44.97 84 SER A CA 1
ATOM 665 C C . SER A 1 84 ? -10.132 7.664 13.110 1.00 44.97 84 SER A C 1
ATOM 667 O O . SER A 1 84 ? -10.000 7.397 11.911 1.00 44.97 84 SER A O 1
ATOM 669 N N . ASP A 1 85 ? -9.379 8.521 13.804 1.00 54.69 85 ASP A N 1
ATOM 670 C CA . ASP A 1 85 ? -8.208 9.186 13.255 1.00 54.69 85 ASP A CA 1
ATOM 671 C C . ASP A 1 85 ? -7.282 8.062 12.814 1.00 54.69 85 ASP A C 1
ATOM 673 O O . ASP A 1 85 ? -6.500 7.515 13.594 1.00 54.69 85 ASP A O 1
ATOM 677 N N . HIS A 1 86 ? -7.458 7.606 11.573 1.00 54.03 86 HIS A N 1
ATOM 678 C CA . HIS A 1 86 ? -6.674 6.531 11.031 1.00 54.03 86 HIS A CA 1
ATOM 679 C C . HIS A 1 86 ? -5.290 7.143 11.003 1.00 54.03 86 HIS A C 1
ATOM 681 O O . HIS A 1 86 ? -5.107 8.147 10.302 1.00 54.03 86 HIS A O 1
ATOM 687 N N . PRO A 1 87 ? -4.336 6.619 11.796 1.00 57.50 87 PRO A N 1
ATOM 688 C CA . PRO A 1 87 ? -3.023 7.218 11.864 1.00 57.50 87 PRO A CA 1
ATOM 689 C C . PRO A 1 87 ? -2.552 7.322 10.424 1.00 57.50 87 PRO A C 1
ATOM 691 O O . PRO A 1 87 ? -2.594 6.331 9.694 1.00 57.50 87 PRO A O 1
ATOM 694 N 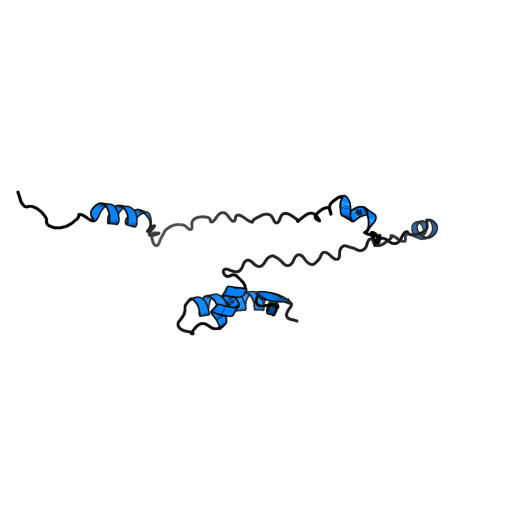N . SER A 1 88 ? -2.229 8.537 9.982 1.00 68.62 88 SER A N 1
ATOM 695 C CA . SER A 1 88 ? -1.809 8.779 8.608 1.00 68.62 88 SER A CA 1
ATOM 696 C C . SER A 1 88 ? -0.550 7.949 8.367 1.00 68.62 88 SER A C 1
ATOM 698 O O . SER A 1 88 ? 0.555 8.331 8.758 1.00 68.62 88 SER A O 1
ATOM 700 N N . ILE A 1 89 ? -0.731 6.738 7.826 1.00 75.12 89 ILE A N 1
ATOM 701 C CA . ILE A 1 89 ? 0.354 5.791 7.598 1.00 75.12 89 ILE A CA 1
ATOM 702 C C . ILE A 1 89 ? 1.207 6.411 6.506 1.00 75.12 89 ILE A C 1
ATOM 704 O O . ILE A 1 89 ? 0.823 6.456 5.330 1.00 75.12 89 ILE A O 1
ATOM 708 N N . LYS A 1 90 ? 2.359 6.927 6.937 1.00 83.00 90 LYS A N 1
ATOM 709 C CA . LYS A 1 90 ? 3.383 7.494 6.072 1.00 83.00 90 LYS A CA 1
ATOM 710 C C . LYS A 1 90 ? 4.032 6.345 5.315 1.00 83.00 90 LYS A C 1
ATOM 712 O O . LYS A 1 90 ? 4.829 5.591 5.869 1.00 83.00 90 LYS A O 1
ATOM 717 N N . LEU A 1 91 ? 3.655 6.199 4.053 1.00 89.06 91 LEU A N 1
ATOM 718 C CA . LEU A 1 91 ? 4.290 5.259 3.141 1.00 89.06 91 LEU A CA 1
ATOM 719 C C . LEU A 1 91 ? 5.427 5.959 2.385 1.00 89.06 91 LEU A C 1
ATOM 721 O O . LEU A 1 91 ? 5.335 7.155 2.111 1.00 89.06 91 LEU A O 1
ATOM 725 N N . PRO A 1 92 ? 6.483 5.223 1.998 1.00 88.50 92 PRO A N 1
ATOM 726 C CA . PRO A 1 92 ? 7.574 5.766 1.186 1.00 88.50 92 PRO A CA 1
ATOM 727 C C . PRO A 1 92 ? 7.158 6.062 -0.267 1.00 88.50 92 PRO A C 1
ATOM 729 O O . PRO A 1 92 ? 7.907 6.691 -1.011 1.00 88.50 92 PRO A O 1
ATOM 732 N N . LEU A 1 93 ? 5.983 5.588 -0.690 1.00 92.62 93 LEU A N 1
ATOM 733 C CA . LEU A 1 93 ? 5.421 5.763 -2.025 1.00 92.62 93 LEU A CA 1
ATOM 734 C C . LEU A 1 93 ? 3.970 6.233 -1.929 1.00 92.62 93 LEU A C 1
ATOM 736 O O . LEU A 1 93 ? 3.260 5.871 -0.992 1.00 92.62 93 LEU A O 1
ATOM 740 N N . SER A 1 94 ? 3.531 6.992 -2.934 1.00 92.69 94 SER A N 1
ATOM 741 C CA . SER A 1 94 ? 2.111 7.280 -3.129 1.00 92.69 94 SER A CA 1
ATOM 742 C C . SER A 1 94 ? 1.359 6.024 -3.564 1.00 92.69 94 SER A C 1
ATOM 744 O O . SER A 1 94 ? 1.925 5.144 -4.217 1.00 92.69 94 SER A O 1
ATOM 746 N N . ASP A 1 95 ? 0.071 5.960 -3.248 1.00 92.06 95 ASP A N 1
ATOM 747 C CA . ASP A 1 95 ? -0.754 4.774 -3.484 1.00 92.06 95 ASP A CA 1
ATOM 748 C C . ASP A 1 95 ? -0.808 4.383 -4.978 1.00 92.06 95 ASP A C 1
ATOM 750 O O . ASP A 1 95 ? -0.645 3.210 -5.318 1.00 92.06 95 ASP A O 1
ATOM 754 N N . ASP A 1 96 ? -0.878 5.359 -5.890 1.00 93.38 96 ASP A N 1
ATOM 755 C CA . ASP A 1 96 ? -0.812 5.129 -7.346 1.00 93.38 96 ASP A CA 1
ATOM 756 C C . ASP A 1 96 ? 0.527 4.506 -7.790 1.00 93.38 96 ASP A C 1
ATOM 758 O O . ASP A 1 96 ? 0.595 3.643 -8.677 1.00 93.38 96 ASP A O 1
ATOM 762 N N . LYS A 1 97 ? 1.629 4.912 -7.143 1.00 94.06 97 LYS A N 1
ATOM 763 C CA . LYS A 1 97 ? 2.961 4.349 -7.407 1.00 94.06 97 LYS A CA 1
ATOM 764 C C . LYS A 1 97 ? 3.095 2.935 -6.865 1.00 94.06 97 LYS A C 1
ATOM 766 O O . LYS A 1 97 ? 3.815 2.131 -7.449 1.00 94.06 97 LYS A O 1
ATOM 771 N N . ILE A 1 98 ? 2.397 2.614 -5.779 1.00 94.94 98 ILE A N 1
ATOM 772 C CA . ILE A 1 98 ? 2.349 1.249 -5.253 1.00 94.94 98 ILE A CA 1
ATOM 773 C C . ILE A 1 98 ? 1.633 0.346 -6.257 1.00 94.94 98 ILE A C 1
ATOM 775 O O . ILE A 1 98 ? 2.175 -0.697 -6.614 1.00 94.94 98 ILE A O 1
ATOM 779 N N . VAL A 1 99 ? 0.479 0.766 -6.786 1.00 95.06 99 VAL A N 1
ATOM 780 C CA . VAL A 1 99 ? -0.262 -0.011 -7.794 1.00 95.06 99 VAL A CA 1
ATOM 781 C C . VAL A 1 99 ? 0.576 -0.222 -9.057 1.00 95.06 99 VAL A C 1
ATOM 783 O O . VAL A 1 99 ? 0.786 -1.358 -9.471 1.00 95.06 99 VAL A O 1
ATOM 786 N N . SER A 1 100 ? 1.134 0.840 -9.639 1.00 94.62 100 SER A N 1
ATOM 787 C CA . SER A 1 100 ? 1.992 0.717 -10.832 1.00 94.62 100 SER A CA 1
ATOM 788 C C . SER A 1 100 ? 3.273 -0.089 -10.572 1.00 94.62 100 SER A C 1
ATOM 790 O O . SER A 1 100 ? 3.661 -0.919 -11.396 1.00 94.62 100 SER A O 1
ATOM 792 N N . GLY A 1 101 ? 3.898 0.068 -9.401 1.00 95.06 101 GLY A N 1
ATOM 793 C CA . GLY A 1 101 ? 5.040 -0.740 -8.975 1.00 95.06 101 GLY A CA 1
ATOM 794 C C . GLY A 1 101 ? 4.691 -2.222 -8.813 1.00 95.06 101 GLY A C 1
ATOM 795 O O . GLY A 1 101 ? 5.495 -3.080 -9.174 1.00 95.06 101 GLY A O 1
ATOM 796 N N . MET A 1 102 ? 3.466 -2.549 -8.390 1.00 93.75 102 MET A N 1
ATOM 797 C CA . MET A 1 102 ? 2.937 -3.920 -8.389 1.00 93.75 102 MET A CA 1
ATOM 798 C C . MET A 1 102 ? 2.656 -4.489 -9.790 1.00 93.75 102 MET A C 1
ATOM 800 O O . MET A 1 102 ? 2.276 -5.655 -9.910 1.00 93.75 102 MET A O 1
ATOM 804 N N . HIS A 1 103 ? 2.868 -3.728 -10.859 1.00 94.75 103 HIS A N 1
ATOM 805 C CA . HIS A 1 103 ? 2.854 -4.239 -12.231 1.00 94.75 103 HIS A CA 1
ATOM 806 C C . HIS A 1 103 ? 4.250 -4.241 -12.882 1.00 94.75 103 HIS A C 1
ATOM 808 O O . HIS A 1 103 ? 4.434 -4.873 -13.918 1.00 94.75 103 HIS A O 1
ATOM 814 N N . ALA A 1 104 ? 5.268 -3.648 -12.247 1.00 95.50 104 ALA A N 1
ATOM 815 C CA . ALA A 1 104 ? 6.647 -3.603 -12.751 1.00 95.50 104 ALA A CA 1
ATOM 816 C C . ALA A 1 104 ? 7.335 -4.993 -12.757 1.00 95.50 104 ALA A C 1
ATOM 818 O O . ALA A 1 104 ? 6.926 -5.879 -12.015 1.00 95.50 104 ALA A O 1
ATOM 819 N N . PRO A 1 105 ? 8.391 -5.255 -13.540 1.00 96.81 105 PRO A N 1
ATOM 820 C CA . PRO A 1 105 ? 9.082 -6.550 -13.502 1.00 96.81 105 PRO A CA 1
ATOM 821 C C . PRO A 1 105 ? 9.752 -6.818 -12.141 1.00 96.81 105 PRO A C 1
ATOM 823 O O . PRO A 1 105 ? 10.139 -5.889 -11.435 1.00 96.81 105 PRO A O 1
ATOM 826 N N . VAL A 1 106 ? 9.933 -8.096 -11.785 1.00 94.12 106 VAL A N 1
ATOM 827 C CA . VAL A 1 106 ? 10.535 -8.526 -10.498 1.00 94.12 106 VAL A CA 1
ATOM 828 C C . VAL A 1 106 ? 11.991 -8.070 -10.343 1.00 94.12 106 VAL A C 1
ATOM 830 O O . VAL A 1 106 ? 12.486 -7.913 -9.232 1.00 94.12 106 VAL A O 1
ATOM 833 N N . THR A 1 107 ? 12.673 -7.792 -11.451 1.00 96.25 107 THR A N 1
ATOM 834 C CA . THR A 1 107 ? 14.034 -7.243 -11.466 1.00 96.25 107 THR A CA 1
ATOM 835 C C . THR A 1 107 ? 14.092 -5.749 -11.131 1.00 96.25 107 THR A C 1
ATOM 837 O O . THR A 1 107 ? 15.176 -5.218 -10.911 1.00 96.25 107 THR A O 1
ATOM 840 N N . SER A 1 108 ? 12.950 -5.052 -11.082 1.00 94.94 108 SER A N 1
ATOM 841 C CA . SER A 1 108 ? 12.893 -3.620 -10.789 1.00 94.94 108 SER A CA 1
ATOM 842 C C . SER A 1 108 ? 12.897 -3.351 -9.286 1.00 94.94 108 SER A C 1
ATOM 844 O O . SER A 1 108 ? 12.114 -3.930 -8.532 1.00 94.94 108 SER A O 1
ATOM 846 N N . SER A 1 109 ? 13.713 -2.394 -8.841 1.00 94.69 109 SER A N 1
ATOM 847 C CA . SER A 1 109 ? 13.700 -1.917 -7.451 1.00 94.69 109 SER A CA 1
ATOM 848 C C . SER A 1 109 ? 12.344 -1.323 -7.054 1.00 94.69 109 SER A C 1
ATOM 850 O O . SER A 1 109 ? 11.911 -1.482 -5.913 1.00 94.69 109 SER A O 1
ATOM 852 N N . LEU A 1 110 ? 11.630 -0.708 -8.006 1.00 95.19 110 LEU A N 1
ATOM 853 C CA . LEU A 1 110 ? 10.297 -0.153 -7.772 1.00 95.19 110 LEU A CA 1
ATOM 854 C C . LEU A 1 110 ? 9.284 -1.245 -7.416 1.00 95.19 110 LEU A C 1
ATOM 856 O O . LEU A 1 110 ? 8.446 -1.023 -6.544 1.00 95.19 110 LEU A O 1
ATOM 860 N N . ARG A 1 111 ? 9.385 -2.430 -8.039 1.00 96.69 111 ARG A N 1
ATOM 861 C CA . ARG A 1 111 ? 8.536 -3.577 -7.694 1.00 96.69 111 ARG A CA 1
ATOM 862 C C . ARG A 1 111 ? 8.720 -3.933 -6.228 1.00 96.69 111 ARG A C 1
ATOM 864 O O . ARG A 1 111 ? 7.736 -4.007 -5.500 1.00 96.69 111 ARG A O 1
ATOM 871 N N . TRP A 1 112 ? 9.957 -4.107 -5.774 1.00 96.56 112 TRP A N 1
ATOM 872 C CA . TRP A 1 112 ? 10.242 -4.476 -4.385 1.00 96.56 112 TRP A CA 1
ATOM 873 C C . TRP A 1 112 ? 9.803 -3.404 -3.387 1.00 96.56 112 TRP A C 1
ATOM 875 O O . TRP A 1 112 ? 9.178 -3.734 -2.380 1.00 96.56 112 TRP A O 1
ATOM 885 N N . LEU A 1 113 ? 10.030 -2.126 -3.698 1.00 96.00 113 LEU A N 1
ATOM 886 C CA . LEU A 1 113 ? 9.580 -1.013 -2.861 1.00 96.00 113 LEU A CA 1
ATOM 887 C C . LEU A 1 113 ? 8.046 -0.961 -2.752 1.00 96.00 113 LEU A C 1
ATOM 889 O O . LEU A 1 113 ? 7.510 -0.799 -1.658 1.00 96.00 113 LEU A O 1
ATOM 893 N N . ALA A 1 114 ? 7.335 -1.154 -3.866 1.00 96.50 114 ALA A N 1
ATOM 894 C CA . ALA A 1 114 ? 5.877 -1.241 -3.878 1.00 96.50 114 ALA A CA 1
ATOM 895 C C . ALA A 1 114 ? 5.371 -2.465 -3.102 1.00 96.50 114 ALA A C 1
ATOM 897 O O . ALA A 1 114 ? 4.407 -2.359 -2.350 1.00 96.50 114 ALA A O 1
ATOM 898 N N . THR A 1 115 ? 6.057 -3.604 -3.222 1.00 96.06 115 THR A N 1
ATOM 899 C CA . THR A 1 115 ? 5.716 -4.833 -2.486 1.00 96.06 115 THR A CA 1
ATOM 900 C C . THR A 1 115 ? 5.860 -4.619 -0.978 1.00 96.06 115 THR A C 1
ATOM 902 O O . THR A 1 115 ? 4.984 -5.000 -0.204 1.00 96.06 115 THR A O 1
ATOM 905 N N . PHE A 1 116 ? 6.931 -3.946 -0.553 1.00 95.69 116 PHE A N 1
ATOM 906 C CA . PHE A 1 116 ? 7.153 -3.587 0.843 1.00 95.69 116 PHE A CA 1
ATOM 907 C C . PHE A 1 116 ? 6.096 -2.604 1.367 1.00 95.69 116 PHE A C 1
ATOM 909 O O . PHE A 1 116 ? 5.538 -2.812 2.443 1.00 95.69 116 PHE A O 1
ATOM 916 N N . ALA A 1 117 ? 5.760 -1.569 0.593 1.00 94.62 117 ALA A N 1
ATOM 917 C CA . ALA A 1 117 ? 4.699 -0.636 0.963 1.00 94.62 117 ALA A CA 1
ATOM 918 C C . ALA A 1 117 ? 3.337 -1.346 1.086 1.00 94.62 117 ALA A C 1
ATOM 920 O O . ALA A 1 117 ? 2.631 -1.153 2.074 1.00 94.62 117 ALA A O 1
ATOM 921 N N . PHE A 1 118 ? 3.000 -2.233 0.144 1.00 94.31 118 PHE A N 1
ATOM 922 C CA . PHE A 1 118 ? 1.780 -3.044 0.189 1.00 94.31 118 PHE A CA 1
ATOM 923 C C . PHE A 1 118 ? 1.738 -3.988 1.402 1.00 94.31 118 PHE A C 1
ATOM 925 O O . PHE A 1 118 ? 0.684 -4.193 2.008 1.00 94.31 118 PHE A O 1
ATOM 932 N N . TYR A 1 119 ? 2.888 -4.533 1.801 1.00 94.44 119 TYR A N 1
ATOM 933 C CA . TYR A 1 119 ? 3.009 -5.326 3.020 1.00 94.44 119 TYR A CA 1
ATOM 934 C C . TYR A 1 119 ? 2.713 -4.498 4.281 1.00 94.44 119 TYR A C 1
ATOM 936 O O . TYR A 1 119 ? 1.968 -4.957 5.147 1.00 94.44 119 TYR A O 1
ATOM 944 N N . LEU A 1 120 ? 3.225 -3.264 4.368 1.00 93.25 120 LEU A N 1
ATOM 945 C CA . LEU A 1 120 ? 2.921 -2.344 5.473 1.00 93.25 120 LEU A CA 1
ATOM 946 C C . LEU A 1 120 ? 1.426 -1.999 5.535 1.00 93.25 120 LEU A C 1
ATOM 948 O O . LEU A 1 120 ? 0.829 -2.075 6.607 1.00 93.25 120 LEU A O 1
ATOM 952 N N . LEU A 1 121 ? 0.811 -1.692 4.387 1.00 91.88 121 LEU A N 1
ATOM 953 C CA . LEU A 1 121 ? -0.639 -1.481 4.266 1.00 91.88 121 LEU A CA 1
ATOM 954 C C . LEU A 1 121 ? -1.423 -2.697 4.781 1.00 91.88 121 LEU A C 1
ATOM 956 O O . LEU A 1 121 ? -2.329 -2.555 5.599 1.00 91.88 121 LEU A O 1
ATOM 960 N N . SER A 1 122 ? -1.016 -3.901 4.375 1.00 90.94 122 SER A N 1
ATOM 961 C CA . SER A 1 122 ? -1.671 -5.146 4.787 1.00 90.94 122 SER A CA 1
ATOM 962 C C . SER A 1 122 ? -1.564 -5.394 6.293 1.00 90.94 122 SER A C 1
ATOM 964 O O . SER A 1 122 ? -2.531 -5.837 6.906 1.00 90.94 122 SER A O 1
ATOM 966 N N . LYS A 1 123 ? -0.417 -5.079 6.913 1.00 91.31 123 LYS A N 1
ATOM 967 C CA . LYS A 1 123 ? -0.243 -5.150 8.375 1.00 91.31 123 LYS A CA 1
ATOM 968 C C . LYS A 1 123 ? -1.150 -4.178 9.124 1.00 91.31 123 LYS A C 1
ATOM 970 O O . LYS A 1 123 ? -1.559 -4.475 10.241 1.00 91.31 123 LYS A O 1
ATOM 975 N N . ALA A 1 124 ? -1.485 -3.056 8.498 1.00 89.94 124 ALA A N 1
ATOM 976 C CA . ALA A 1 124 ? -2.434 -2.085 9.019 1.00 89.94 124 ALA A CA 1
ATOM 977 C C . ALA A 1 124 ? -3.902 -2.410 8.680 1.00 89.94 124 ALA A C 1
ATOM 979 O O . ALA A 1 124 ? -4.764 -1.575 8.925 1.00 89.94 124 ALA A O 1
ATOM 980 N N . HIS A 1 125 ? -4.201 -3.590 8.118 1.00 90.31 125 HIS A N 1
ATOM 981 C CA . HIS A 1 125 ? -5.544 -3.967 7.651 1.00 90.31 125 HIS A CA 1
ATOM 982 C C . HIS A 1 125 ? -6.122 -2.986 6.616 1.00 90.31 125 HIS A C 1
ATOM 984 O O . HIS A 1 125 ? -7.331 -2.785 6.523 1.00 90.31 125 HIS A O 1
ATOM 990 N N . LEU A 1 126 ? -5.254 -2.387 5.798 1.00 90.81 126 LEU A N 1
ATOM 991 C CA . LEU A 1 126 ? -5.634 -1.536 4.678 1.00 90.81 126 LEU A CA 1
ATOM 992 C C . LEU A 1 126 ? -5.330 -2.244 3.355 1.00 90.81 126 LEU A C 1
ATOM 994 O O . LEU A 1 126 ? -4.258 -2.812 3.149 1.00 90.81 126 LEU A O 1
ATOM 998 N N . GLY A 1 127 ? -6.292 -2.206 2.443 1.00 90.56 127 GLY A N 1
ATOM 999 C CA . GLY A 1 127 ? -6.153 -2.608 1.051 1.00 90.56 127 GLY A CA 1
ATOM 1000 C C . GLY A 1 127 ? -6.107 -1.396 0.125 1.00 90.56 127 GLY A C 1
ATOM 1001 O O . GLY A 1 127 ? -6.499 -0.295 0.501 1.00 90.56 127 GLY A O 1
ATOM 1002 N N . LEU A 1 128 ? -5.656 -1.611 -1.109 1.00 91.44 128 LEU A N 1
ATOM 1003 C CA . LEU A 1 128 ? -5.717 -0.620 -2.182 1.00 91.44 128 LEU A CA 1
ATOM 1004 C C . LEU A 1 128 ? -6.741 -1.071 -3.223 1.00 91.44 128 LEU A C 1
ATOM 1006 O O . LEU A 1 128 ? -6.735 -2.232 -3.636 1.00 91.44 128 LEU A O 1
ATOM 1010 N N . LYS A 1 129 ? -7.603 -0.152 -3.661 1.00 91.62 129 LYS A N 1
ATOM 1011 C CA . LYS A 1 129 ? -8.558 -0.369 -4.751 1.00 91.62 129 LYS A CA 1
ATOM 1012 C C . LYS A 1 129 ? -8.530 0.816 -5.702 1.00 91.62 129 LYS A C 1
ATOM 1014 O O . LYS A 1 129 ? -8.414 1.957 -5.275 1.00 91.62 129 LYS A O 1
ATOM 1019 N N . ILE A 1 130 ? -8.656 0.541 -6.993 1.00 92.94 130 ILE A N 1
ATOM 1020 C CA . ILE A 1 130 ? -8.714 1.585 -8.014 1.00 92.94 130 ILE A CA 1
ATOM 1021 C C . ILE A 1 130 ? -10.163 2.069 -8.114 1.00 92.94 130 ILE A C 1
ATOM 1023 O O . ILE A 1 130 ? -11.060 1.280 -8.417 1.00 92.94 130 ILE A O 1
ATOM 1027 N N . VAL A 1 131 ? -10.392 3.352 -7.848 1.00 90.94 131 VAL A N 1
ATOM 1028 C CA . VAL A 1 131 ? -11.690 4.023 -7.988 1.00 90.94 131 VAL A CA 1
ATOM 1029 C C . VAL A 1 131 ? -11.472 5.268 -8.839 1.00 90.94 131 VAL A C 1
ATOM 1031 O O . VAL A 1 131 ? -10.644 6.109 -8.507 1.00 90.94 131 VAL A O 1
ATOM 1034 N N . GLY A 1 132 ? -12.163 5.366 -9.977 1.00 85.31 132 GLY A N 1
ATOM 1035 C CA . GLY A 1 132 ? -12.029 6.523 -10.875 1.00 85.31 132 GLY A CA 1
ATOM 1036 C C . GLY A 1 132 ? -10.617 6.731 -11.441 1.00 85.31 132 GLY A C 1
ATOM 1037 O O . GLY A 1 132 ? -10.244 7.859 -11.727 1.00 85.31 132 GLY A O 1
ATOM 1038 N N . GLY A 1 133 ? -9.816 5.666 -11.567 1.00 88.56 133 GLY A N 1
ATOM 1039 C CA . GLY A 1 133 ? -8.434 5.746 -12.062 1.00 88.56 133 GLY A CA 1
ATOM 1040 C C . GLY A 1 133 ? -7.382 6.089 -11.002 1.00 88.56 133 GLY A C 1
ATOM 1041 O O . GLY A 1 133 ? -6.196 6.050 -11.314 1.00 88.56 133 GLY A O 1
ATOM 1042 N N . HIS A 1 134 ? -7.793 6.340 -9.757 1.00 89.31 134 HIS A N 1
ATOM 1043 C CA . HIS A 1 134 ? -6.897 6.603 -8.631 1.00 89.31 134 HIS A CA 1
ATOM 1044 C C . HIS A 1 134 ? -6.913 5.450 -7.627 1.00 89.31 134 HIS A C 1
ATOM 1046 O O . HIS A 1 134 ? -7.943 4.805 -7.409 1.00 89.31 134 HIS A O 1
ATOM 1052 N N . ALA A 1 135 ? -5.767 5.173 -7.012 1.00 92.25 135 ALA A N 1
ATOM 1053 C CA . ALA A 1 135 ? -5.643 4.195 -5.947 1.00 92.25 135 ALA A CA 1
ATOM 1054 C C . ALA A 1 135 ? -6.137 4.798 -4.626 1.00 92.25 135 ALA A C 1
ATOM 1056 O O . ALA A 1 135 ? -5.563 5.750 -4.104 1.00 92.25 135 ALA A O 1
ATOM 1057 N N . VAL A 1 136 ? -7.198 4.214 -4.075 1.00 90.25 136 VAL A N 1
ATOM 1058 C CA . VAL A 1 136 ? -7.808 4.617 -2.805 1.00 90.25 136 VAL A CA 1
ATOM 1059 C C . VAL A 1 136 ? -7.627 3.499 -1.781 1.00 90.25 136 VAL A C 1
ATOM 1061 O O . VAL A 1 136 ? -7.752 2.310 -2.099 1.00 90.25 136 VAL A O 1
ATOM 1064 N N . ARG A 1 137 ? -7.326 3.881 -0.536 1.00 91.06 137 ARG A N 1
ATOM 1065 C CA . ARG A 1 137 ? -7.212 2.952 0.594 1.00 91.06 137 ARG A CA 1
ATOM 1066 C C . ARG A 1 137 ? -8.597 2.522 1.061 1.00 91.06 137 ARG A C 1
ATOM 1068 O O . ARG A 1 137 ? -9.487 3.348 1.227 1.00 91.06 137 ARG A O 1
ATOM 1075 N N . ILE A 1 138 ? -8.762 1.229 1.299 1.00 90.81 138 ILE A N 1
ATOM 1076 C CA . ILE A 1 138 ? -9.984 0.634 1.841 1.00 90.81 138 ILE A CA 1
ATOM 1077 C C . ILE A 1 138 ? -9.639 -0.201 3.068 1.00 90.81 138 ILE A C 1
ATOM 1079 O O . ILE A 1 138 ? -8.583 -0.828 3.109 1.00 90.81 138 ILE A O 1
ATOM 1083 N N . ILE A 1 139 ? -10.518 -0.246 4.064 1.00 88.50 139 ILE A N 1
ATOM 1084 C CA . ILE A 1 139 ? -10.326 -1.127 5.219 1.00 88.50 139 ILE A CA 1
ATOM 1085 C C . ILE A 1 139 ? -10.573 -2.565 4.761 1.00 88.50 139 ILE A C 1
ATOM 1087 O O . ILE A 1 139 ? -11.621 -2.887 4.196 1.00 88.50 139 ILE A O 1
ATOM 1091 N N . LYS A 1 140 ? -9.580 -3.426 4.968 1.00 79.19 140 LYS A N 1
ATOM 1092 C CA . LYS A 1 140 ? -9.657 -4.851 4.673 1.00 79.19 140 LYS A CA 1
ATOM 1093 C C . LYS A 1 140 ? -10.122 -5.563 5.943 1.00 79.19 140 LYS A C 1
ATOM 1095 O O . LYS A 1 140 ? -9.407 -5.557 6.939 1.00 79.19 140 LYS A O 1
ATOM 1100 N N . LYS A 1 141 ? -11.339 -6.106 5.891 1.00 68.31 141 LYS A N 1
ATOM 1101 C CA . LYS A 1 141 ? -11.953 -6.884 6.974 1.00 68.31 141 LYS A CA 1
ATOM 1102 C C . LYS A 1 141 ? -11.203 -8.191 7.226 1.00 68.31 141 LYS A C 1
ATOM 1104 O O . LYS A 1 141 ? -10.653 -8.743 6.242 1.00 68.31 141 LYS A O 1
#

pLDDT: mean 74.29, std 16.02, range [43.19, 96.81]